Protein AF-A0A2C5YLY3-F1 (afdb_monomer)

Mean predicted aligned error: 18.33 Å

Sequence (174 aa):
MKIPYNRVHATGDVLFAARGGKLHSFSLLDGSHISTWQHPDVAAAPDVAARQAEADEPPAKR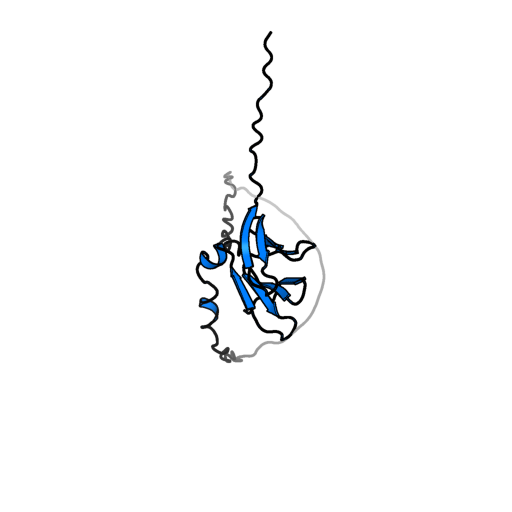QRLLETGRDDAGDDAGAAEAGGDDAPDDAGARAEDEKQRQQQDETPQLARAPDRPVITQVTSSADGHHVLAVSGHDKTIWVFEHDGHGGLAKISQRYETATATGTERAVRSC

Solvent-accessible surface area (backbone atoms only — not comparable to full-atom values): 11769 Å² total; per-residue (Å²): 130,86,81,64,73,79,40,72,39,73,54,92,57,24,36,38,36,22,40,49,31,29,42,34,21,25,35,65,87,80,65,44,81,65,39,72,50,68,42,71,63,59,75,69,49,81,70,70,69,70,70,63,75,80,70,87,71,80,87,79,87,82,81,87,80,81,88,80,80,89,86,89,82,87,80,88,84,82,86,84,85,85,83,88,81,86,88,84,88,78,88,83,80,89,80,90,78,92,75,79,85,78,82,74,80,74,68,75,76,69,76,75,70,77,80,65,47,28,44,74,46,64,50,61,47,96,85,48,46,31,38,38,37,29,33,62,70,81,55,32,40,38,34,23,43,33,76,75,74,41,50,76,46,82,75,48,76,47,63,86,75,83,74,79,80,73,83,79,74,89,75,88,79,135

Nearest PDB structures (foldseek):
  7mob-assembly1_D  TM=6.175E-01  e=1.472E-02  Homo sapiens
  6igb-assembly2_B  TM=7.675E-01  e=1.198E-01  Pseudomonas aeruginosa PAO1
  3srg-assembly1_A  TM=2.792E-01  e=4.504E-01  synthetic construct
  4hho-assembly1_A  TM=2.648E-01  e=4.034E-01  synthetic construct
  4q1u-assembly1_A  TM=2.785E-01  e=5.315E-01  hybrid

Radius of gyration: 33.82 Å; Cα contacts (8 Å, |Δi|>4): 225; chains: 1; bounding box: 76×71×74 Å

Structure (mmCIF, N/CA/C/O backbone):
data_AF-A0A2C5YLY3-F1
#
_entry.id   AF-A0A2C5YLY3-F1
#
loop_
_atom_site.group_PDB
_atom_site.id
_atom_site.type_symbol
_atom_site.label_atom_id
_atom_site.label_alt_id
_atom_site.label_comp_id
_atom_site.label_asym_id
_atom_site.label_entity_id
_atom_site.label_seq_id
_atom_site.pdbx_PDB_ins_code
_atom_site.Cartn_x
_atom_site.Cartn_y
_atom_site.Cartn_z
_atom_site.occupancy
_atom_site.B_iso_or_equiv
_atom_site.auth_seq_id
_atom_site.auth_comp_id
_atom_site.auth_asym_id
_atom_site.auth_atom_id
_atom_site.pdbx_PDB_model_num
ATOM 1 N N . MET A 1 1 ? -6.631 -10.194 -20.576 1.00 61.75 1 MET A N 1
ATOM 2 C CA . MET A 1 1 ? -6.643 -11.109 -19.398 1.00 61.75 1 MET A CA 1
ATOM 3 C C . MET A 1 1 ? -6.845 -10.332 -18.092 1.00 61.75 1 MET A C 1
ATOM 5 O O . MET A 1 1 ? -6.295 -9.243 -17.966 1.00 61.75 1 MET A O 1
ATOM 9 N N . LYS A 1 2 ? -7.603 -10.863 -17.114 1.00 83.88 2 LYS A N 1
ATOM 10 C CA . LYS A 1 2 ? -7.797 -10.231 -15.789 1.00 83.88 2 LYS A CA 1
ATOM 11 C C . LYS A 1 2 ? -6.627 -10.588 -14.864 1.00 83.88 2 LYS A C 1
ATOM 13 O O . LYS A 1 2 ? -6.506 -11.734 -14.450 1.00 83.88 2 LYS A O 1
ATOM 18 N N . ILE A 1 3 ? -5.766 -9.615 -14.556 1.00 86.25 3 ILE A N 1
ATOM 19 C CA . ILE A 1 3 ? -4.642 -9.805 -13.621 1.00 86.25 3 ILE A CA 1
ATOM 20 C C . ILE A 1 3 ? -5.216 -10.023 -12.205 1.00 86.25 3 ILE A C 1
ATOM 22 O O . ILE A 1 3 ? -6.036 -9.202 -11.776 1.00 86.25 3 ILE A O 1
ATOM 26 N N . PRO A 1 4 ? -4.844 -11.099 -11.487 1.00 94.94 4 PRO A N 1
ATOM 27 C CA . PRO A 1 4 ? -5.293 -11.336 -10.116 1.00 94.94 4 PRO A CA 1
ATOM 28 C C . PRO A 1 4 ? -4.611 -10.386 -9.122 1.00 94.94 4 PRO A C 1
ATOM 30 O O . PRO A 1 4 ? -3.612 -9.740 -9.440 1.00 94.94 4 PRO A O 1
ATOM 33 N N . TYR A 1 5 ? -5.134 -10.318 -7.898 1.00 97.06 5 TYR A N 1
ATOM 34 C CA . TYR A 1 5 ? -4.427 -9.663 -6.800 1.00 97.06 5 TYR A CA 1
ATOM 35 C C . TYR A 1 5 ? -3.212 -10.498 -6.400 1.00 97.06 5 TYR A C 1
ATOM 37 O O . TYR A 1 5 ? -3.331 -11.701 -6.176 1.00 97.06 5 TYR A O 1
ATOM 45 N N . ASN A 1 6 ? -2.043 -9.868 -6.329 1.00 95.94 6 ASN A N 1
ATOM 46 C CA . ASN A 1 6 ? -0.780 -10.552 -6.058 1.00 95.94 6 ASN A CA 1
ATOM 47 C C . ASN A 1 6 ? -0.295 -10.362 -4.611 1.00 95.94 6 ASN A C 1
ATOM 49 O O . ASN A 1 6 ? 0.528 -11.144 -4.135 1.00 95.94 6 ASN A O 1
ATOM 53 N N . ARG A 1 7 ? -0.812 -9.351 -3.900 1.00 97.62 7 ARG A N 1
ATOM 54 C CA . ARG A 1 7 ? -0.616 -9.153 -2.457 1.00 97.62 7 ARG A CA 1
ATOM 55 C C . ARG A 1 7 ? -1.887 -8.632 -1.811 1.00 97.62 7 ARG A C 1
ATOM 57 O O . ARG A 1 7 ? -2.622 -7.868 -2.430 1.00 97.62 7 ARG A O 1
ATOM 64 N N . VAL A 1 8 ? -2.093 -9.021 -0.560 1.00 98.06 8 VAL A N 1
ATOM 65 C CA . VAL A 1 8 ? -3.136 -8.490 0.314 1.00 98.06 8 VAL A CA 1
ATOM 66 C C . VAL A 1 8 ? -2.535 -8.183 1.682 1.00 98.06 8 VAL A C 1
ATOM 68 O O . VAL A 1 8 ? -1.635 -8.895 2.124 1.00 98.06 8 VAL A O 1
ATOM 71 N N . HIS A 1 9 ? -3.011 -7.124 2.325 1.00 98.50 9 HIS A N 1
ATOM 72 C CA . HIS A 1 9 ? -2.622 -6.709 3.671 1.00 98.50 9 HIS A CA 1
ATOM 73 C C . HIS A 1 9 ? -3.838 -6.104 4.368 1.00 98.50 9 HIS A C 1
ATOM 75 O O . HIS A 1 9 ? -4.481 -5.226 3.800 1.00 98.50 9 HIS A O 1
ATOM 81 N N . ALA A 1 10 ? -4.167 -6.568 5.568 1.00 98.19 10 ALA A N 1
ATOM 82 C CA . ALA A 1 10 ? -5.296 -6.057 6.341 1.00 98.19 10 ALA A CA 1
ATOM 83 C C . ALA A 1 10 ? -4.789 -5.270 7.553 1.00 98.19 10 ALA A C 1
ATOM 85 O O . ALA A 1 10 ? -3.835 -5.690 8.210 1.00 98.19 10 ALA A O 1
ATOM 86 N N . THR A 1 11 ? -5.428 -4.141 7.849 1.00 97.44 11 THR A N 1
ATOM 87 C CA . THR A 1 11 ? -5.176 -3.359 9.065 1.00 97.44 11 THR A CA 1
ATOM 88 C C . THR A 1 11 ? -6.450 -2.627 9.481 1.00 97.44 11 THR A C 1
ATOM 90 O O . THR A 1 11 ? -7.102 -1.984 8.656 1.00 97.44 11 THR A O 1
ATOM 93 N N . GLY A 1 12 ? -6.840 -2.780 10.749 1.00 96.38 12 GLY A N 1
ATOM 94 C CA . GLY A 1 12 ? -8.164 -2.372 11.224 1.00 96.38 12 GLY A CA 1
ATOM 95 C C . GLY A 1 12 ? -9.283 -3.007 10.391 1.00 96.38 12 GLY A C 1
ATOM 96 O O . GLY A 1 12 ? -9.244 -4.203 10.102 1.00 96.38 12 GLY A O 1
ATOM 97 N N . ASP A 1 13 ? -10.231 -2.177 9.958 1.00 97.69 13 ASP A N 1
ATOM 98 C CA . ASP A 1 13 ? -11.382 -2.575 9.138 1.00 97.69 13 ASP A CA 1
ATOM 99 C C . ASP A 1 13 ? -11.139 -2.406 7.627 1.00 97.69 13 ASP A C 1
ATOM 101 O O . ASP A 1 13 ? -12.083 -2.375 6.835 1.00 97.69 13 ASP A O 1
ATOM 105 N N . VAL A 1 14 ? -9.878 -2.288 7.200 1.00 98.44 14 VAL A N 1
ATOM 106 C CA . VAL A 1 14 ? -9.512 -2.042 5.800 1.00 98.44 14 VAL A CA 1
ATOM 107 C C . VAL A 1 14 ? -8.613 -3.154 5.261 1.00 98.44 14 VAL A C 1
ATOM 109 O O . VAL A 1 14 ? -7.615 -3.544 5.871 1.00 98.44 14 VAL A O 1
ATOM 112 N N . LEU A 1 15 ? -8.941 -3.634 4.060 1.00 98.62 15 LEU A N 1
ATOM 113 C CA . LEU A 1 15 ? -8.126 -4.546 3.264 1.00 98.62 15 LEU A CA 1
ATOM 114 C C . LEU A 1 15 ? -7.460 -3.795 2.112 1.00 98.62 15 LEU A C 1
ATOM 116 O O . LEU A 1 15 ? -8.131 -3.266 1.228 1.00 98.62 15 LEU A O 1
ATOM 120 N N . PHE A 1 16 ? -6.136 -3.834 2.061 1.00 98.62 16 PHE A N 1
ATOM 121 C CA . PHE A 1 16 ? -5.346 -3.371 0.929 1.00 98.62 16 PHE A CA 1
ATOM 122 C C . PHE A 1 16 ? -5.003 -4.543 0.013 1.00 98.62 16 PHE A C 1
ATOM 124 O O . PHE A 1 16 ? -4.466 -5.551 0.467 1.00 98.62 16 PHE A O 1
ATOM 131 N N . ALA A 1 17 ? -5.274 -4.416 -1.284 1.00 98.44 17 ALA A N 1
ATOM 132 C CA . ALA A 1 17 ? -4.999 -5.446 -2.277 1.00 98.44 17 ALA A CA 1
ATOM 133 C C . ALA A 1 17 ? -4.239 -4.870 -3.479 1.00 98.44 17 ALA A C 1
ATOM 135 O O . ALA A 1 17 ? -4.719 -3.985 -4.193 1.00 98.44 17 ALA A O 1
ATOM 136 N N . ALA A 1 18 ? -3.043 -5.398 -3.724 1.00 98.12 18 ALA A N 1
ATOM 137 C CA . ALA A 1 18 ? -2.203 -5.008 -4.844 1.00 98.12 18 ALA A CA 1
ATOM 138 C C . ALA A 1 18 ? -2.530 -5.823 -6.097 1.00 98.12 18 ALA A C 1
ATOM 140 O O . ALA A 1 18 ? -2.692 -7.046 -6.033 1.00 98.12 18 ALA A O 1
ATOM 141 N N . ARG A 1 19 ? -2.590 -5.143 -7.243 1.00 95.75 19 ARG A N 1
ATOM 142 C CA . ARG A 1 19 ? -2.773 -5.746 -8.567 1.00 95.75 19 ARG A CA 1
ATOM 143 C C . ARG A 1 19 ? -1.953 -4.975 -9.596 1.00 95.75 19 ARG A C 1
ATOM 145 O O . ARG A 1 19 ? -2.338 -3.878 -10.008 1.00 95.75 19 ARG A O 1
ATOM 152 N N . GLY A 1 20 ? -0.836 -5.555 -10.033 1.00 94.00 20 GLY A N 1
ATOM 153 C CA . GLY A 1 20 ? 0.132 -4.835 -10.867 1.00 94.00 20 GLY A CA 1
ATOM 154 C C . GLY A 1 20 ? 0.644 -3.597 -10.126 1.00 94.00 20 GLY A C 1
ATOM 155 O O . GLY A 1 20 ? 0.958 -3.683 -8.942 1.00 94.00 20 GLY A O 1
ATOM 156 N N . GLY A 1 21 ? 0.682 -2.443 -10.788 1.00 95.50 21 GLY A N 1
ATOM 157 C CA . GLY A 1 21 ? 1.087 -1.169 -10.187 1.00 95.50 21 GLY A CA 1
ATOM 158 C C . GLY A 1 21 ? -0.052 -0.420 -9.491 1.00 95.50 21 GLY A C 1
ATOM 159 O O . GLY A 1 21 ? 0.037 0.792 -9.327 1.00 95.50 21 GLY A O 1
ATOM 160 N N . LYS A 1 22 ? -1.159 -1.090 -9.155 1.00 97.19 22 LYS A N 1
ATOM 161 C CA . LYS A 1 22 ? -2.305 -0.490 -8.457 1.00 97.19 22 LYS A CA 1
ATOM 162 C C . LYS A 1 22 ? -2.438 -1.070 -7.055 1.00 97.19 22 LYS A C 1
ATOM 164 O O . LYS A 1 22 ? -2.276 -2.278 -6.872 1.00 97.19 22 LYS A O 1
ATOM 169 N N . LEU A 1 23 ? -2.793 -0.219 -6.100 1.00 98.12 23 LEU A N 1
ATOM 170 C CA . LEU A 1 23 ? -3.134 -0.592 -4.733 1.00 98.12 23 LEU A CA 1
ATOM 17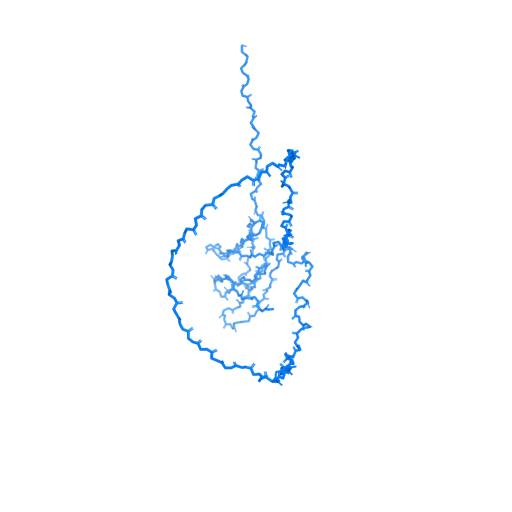1 C C . LEU A 1 23 ? -4.586 -0.196 -4.478 1.00 98.12 23 LEU A C 1
ATOM 173 O O . LEU A 1 23 ? -4.928 0.982 -4.511 1.00 98.12 23 LEU A O 1
ATOM 177 N N . HIS A 1 24 ? -5.440 -1.189 -4.278 1.00 98.50 24 HIS A N 1
ATOM 178 C CA . HIS A 1 24 ? -6.855 -1.000 -3.988 1.00 98.50 24 HIS A CA 1
ATOM 179 C C . HIS A 1 24 ? -7.086 -1.103 -2.480 1.00 98.50 24 HIS A C 1
ATOM 181 O O . HIS A 1 24 ? -6.454 -1.941 -1.840 1.00 98.50 24 HIS A O 1
ATOM 187 N N . SER A 1 25 ? -8.003 -0.314 -1.931 1.00 98.50 25 SER A N 1
ATOM 188 C CA . SER A 1 25 ? -8.506 -0.480 -0.568 1.00 98.50 25 SER A CA 1
ATOM 189 C C . SER A 1 25 ? -9.979 -0.881 -0.576 1.00 98.50 25 SER A C 1
ATOM 191 O O . SER A 1 25 ? -10.754 -0.452 -1.437 1.00 98.50 25 SER A O 1
ATOM 193 N N . PHE A 1 26 ? -10.350 -1.732 0.373 1.00 98.69 26 PHE A N 1
ATOM 194 C CA . PHE A 1 26 ? -11.702 -2.240 0.563 1.00 98.69 26 PHE A CA 1
ATOM 195 C C . PHE A 1 26 ? -12.073 -2.197 2.038 1.00 98.69 26 PHE A C 1
ATOM 197 O O . PHE A 1 26 ? -11.222 -2.430 2.895 1.00 98.69 26 PHE A O 1
ATOM 204 N N . SER A 1 27 ? -13.342 -1.940 2.323 1.00 98.19 27 SER A N 1
ATOM 205 C CA . SER A 1 27 ? -13.894 -2.060 3.668 1.00 98.19 27 SER A CA 1
ATOM 206 C C . SER A 1 27 ? -14.103 -3.539 3.979 1.00 98.19 27 SER A C 1
ATOM 208 O O . SER A 1 27 ? -14.693 -4.273 3.188 1.00 98.19 27 SER A O 1
ATOM 210 N N . LEU A 1 28 ? -13.613 -3.997 5.128 1.00 98.19 28 LEU A N 1
ATOM 211 C CA . LEU A 1 28 ? -13.840 -5.359 5.616 1.00 98.19 28 LEU A CA 1
ATOM 212 C C . LEU A 1 28 ? -15.223 -5.530 6.252 1.00 98.19 28 LEU A C 1
ATOM 214 O O . LEU A 1 28 ? -15.666 -6.663 6.424 1.00 98.19 28 LEU A O 1
ATOM 218 N N . LEU A 1 29 ? -15.909 -4.431 6.576 1.00 97.56 29 LEU A N 1
ATOM 219 C CA . LEU A 1 29 ? -17.234 -4.467 7.196 1.00 97.56 29 LEU A CA 1
ATOM 220 C C . LEU A 1 29 ? -18.315 -4.895 6.198 1.00 97.56 29 LEU A C 1
ATOM 222 O O . LEU A 1 29 ? -19.193 -5.685 6.533 1.00 97.56 29 LEU A O 1
ATOM 226 N N . ASP A 1 30 ? -18.243 -4.378 4.972 1.00 97.44 30 ASP A N 1
ATOM 227 C CA . ASP A 1 30 ? -19.251 -4.583 3.924 1.00 97.44 30 ASP A CA 1
ATOM 228 C C . ASP A 1 30 ? -18.669 -5.091 2.592 1.00 97.44 30 ASP A C 1
ATOM 230 O O . ASP A 1 30 ? -19.419 -5.416 1.672 1.00 97.44 30 ASP A O 1
ATOM 234 N N . GLY A 1 31 ? -17.341 -5.189 2.473 1.00 97.69 31 GLY A N 1
ATOM 235 C CA . GLY A 1 31 ? -16.656 -5.611 1.251 1.00 97.69 31 GLY A CA 1
ATOM 236 C C . GLY A 1 31 ? -16.593 -4.537 0.161 1.00 97.69 31 GLY A C 1
ATOM 237 O O . GLY A 1 31 ? -16.178 -4.839 -0.962 1.00 97.69 31 GLY A O 1
ATOM 238 N N . SER A 1 32 ? -17.017 -3.302 0.446 1.00 98.25 32 SER A N 1
ATOM 239 C CA . SER A 1 32 ? -17.069 -2.233 -0.552 1.00 98.25 32 SER A CA 1
ATOM 240 C C . SER A 1 32 ? -15.673 -1.767 -0.972 1.00 98.25 32 SER A C 1
ATOM 242 O O . SER A 1 32 ? -14.716 -1.795 -0.199 1.00 98.25 32 SER A O 1
ATOM 244 N N . HIS A 1 33 ? -15.540 -1.348 -2.233 1.00 98.38 33 HIS A N 1
ATOM 245 C CA . HIS A 1 33 ? -14.322 -0.708 -2.732 1.00 98.38 33 HIS A CA 1
ATOM 246 C C . HIS A 1 33 ? -14.275 0.749 -2.261 1.00 98.38 33 HIS A C 1
ATOM 248 O O . HIS A 1 33 ? -15.254 1.472 -2.421 1.00 98.38 33 HIS A O 1
ATOM 254 N N . ILE A 1 34 ? -13.139 1.169 -1.701 1.00 98.19 34 ILE A N 1
ATOM 255 C CA . ILE A 1 34 ? -12.959 2.503 -1.114 1.00 98.19 34 ILE A CA 1
ATOM 256 C C . ILE A 1 34 ? -12.149 3.388 -2.062 1.00 98.19 34 ILE A C 1
ATOM 258 O O . ILE A 1 34 ? -12.648 4.381 -2.586 1.00 98.19 34 ILE A O 1
ATOM 262 N N . SER A 1 35 ? -10.876 3.052 -2.288 1.00 97.88 35 SER A N 1
ATOM 263 C CA . SER A 1 35 ? -9.976 3.877 -3.093 1.00 97.88 35 SER A CA 1
ATOM 264 C C . SER A 1 35 ? -8.999 3.038 -3.913 1.00 97.88 35 SER A C 1
ATOM 266 O O . SER A 1 35 ? -8.857 1.822 -3.746 1.00 97.88 35 SER A O 1
ATOM 268 N N . THR A 1 36 ? -8.375 3.669 -4.905 1.00 97.88 36 THR A N 1
ATOM 269 C CA . THR A 1 36 ? -7.299 3.056 -5.687 1.00 97.88 36 THR A CA 1
ATOM 270 C C . THR A 1 36 ? -6.169 4.055 -5.829 1.00 97.88 36 THR A C 1
ATOM 272 O O . THR A 1 36 ? -6.354 5.114 -6.423 1.00 97.88 36 THR A O 1
ATOM 275 N N . TRP A 1 37 ? -4.986 3.685 -5.355 1.00 97.62 37 TRP A N 1
ATOM 276 C CA . TRP A 1 37 ? -3.751 4.344 -5.744 1.00 97.62 37 TRP A CA 1
ATOM 277 C C . TRP A 1 37 ? -3.151 3.656 -6.974 1.00 97.62 37 TRP A C 1
ATOM 279 O O . TRP A 1 37 ? -3.230 2.432 -7.129 1.00 97.62 37 TRP A O 1
ATOM 289 N N . GLN A 1 38 ? -2.540 4.441 -7.859 1.00 96.81 38 GLN A N 1
ATOM 290 C CA . GLN A 1 38 ? -1.917 3.961 -9.086 1.00 96.81 38 GLN A CA 1
ATOM 291 C C . GLN A 1 38 ? -0.487 4.485 -9.190 1.00 96.81 38 GLN A C 1
ATOM 293 O O . GLN A 1 38 ? -0.243 5.688 -9.098 1.00 96.81 38 GLN A O 1
ATOM 298 N N . HIS A 1 39 ? 0.447 3.567 -9.420 1.00 95.88 39 HIS A N 1
ATOM 299 C CA . HIS A 1 39 ? 1.840 3.886 -9.676 1.00 95.88 39 HIS A CA 1
ATOM 300 C C . HIS A 1 39 ? 1.957 4.768 -10.936 1.00 95.88 39 HIS A C 1
ATOM 302 O O . HIS A 1 39 ? 1.319 4.438 -11.945 1.00 95.88 39 HIS A O 1
ATOM 308 N N . PRO A 1 40 ? 2.771 5.845 -10.921 1.00 94.31 40 PRO A N 1
ATOM 309 C CA . PRO A 1 40 ? 2.898 6.780 -12.046 1.00 94.31 40 PRO A CA 1
ATOM 310 C C . PRO A 1 40 ? 3.179 6.093 -13.391 1.00 94.31 40 PRO A C 1
ATOM 312 O O . PRO A 1 40 ? 2.521 6.377 -14.390 1.00 94.31 40 PRO A O 1
ATOM 315 N N . ASP A 1 41 ? 4.062 5.095 -13.393 1.00 90.75 41 ASP A N 1
ATOM 316 C CA . ASP A 1 41 ? 4.431 4.361 -14.613 1.00 90.75 41 ASP A CA 1
ATOM 317 C C . ASP A 1 41 ? 3.312 3.484 -15.195 1.00 90.75 41 ASP A C 1
ATOM 319 O O . ASP A 1 41 ? 3.383 3.089 -16.356 1.00 90.75 41 ASP A O 1
ATOM 323 N N . VAL A 1 42 ? 2.242 3.192 -14.440 1.00 86.06 42 VAL A N 1
ATOM 324 C CA . VAL A 1 42 ? 1.077 2.488 -15.010 1.00 86.06 42 VAL A CA 1
ATOM 325 C C . VAL A 1 42 ? 0.361 3.399 -16.004 1.00 86.06 42 VAL A C 1
ATOM 327 O O . VAL A 1 42 ? -0.196 2.906 -16.976 1.00 86.06 42 VAL A O 1
ATOM 330 N N . ALA A 1 43 ? 0.344 4.711 -15.751 1.00 77.44 43 ALA A N 1
ATOM 331 C CA . ALA A 1 43 ? -0.270 5.687 -16.646 1.00 77.44 43 ALA A CA 1
ATOM 332 C C . ALA A 1 43 ? 0.639 6.040 -17.836 1.00 77.44 43 ALA A C 1
ATOM 334 O O . ALA A 1 43 ? 0.140 6.414 -18.892 1.00 77.44 43 ALA A O 1
ATOM 335 N N . ALA A 1 44 ? 1.960 5.909 -17.672 1.00 73.44 44 ALA A N 1
ATOM 336 C CA . ALA A 1 44 ? 2.941 6.221 -18.711 1.00 73.44 44 ALA A CA 1
ATOM 337 C C . ALA A 1 44 ? 3.131 5.098 -19.748 1.00 73.44 44 ALA A C 1
ATOM 339 O O . ALA A 1 44 ? 3.629 5.351 -20.844 1.00 73.44 44 ALA A O 1
ATOM 340 N N . ALA A 1 45 ? 2.752 3.857 -19.429 1.00 61.69 45 ALA A N 1
ATOM 341 C CA . ALA A 1 45 ? 2.845 2.752 -20.375 1.00 61.69 45 ALA A CA 1
ATOM 342 C C . ALA A 1 45 ? 1.742 2.861 -21.452 1.00 61.69 45 ALA A C 1
ATOM 344 O O . ALA A 1 45 ? 0.563 2.924 -21.096 1.00 61.69 45 ALA A O 1
ATOM 345 N N . PRO A 1 46 ? 2.075 2.839 -22.762 1.00 53.09 46 PRO A N 1
ATOM 346 C CA . PRO A 1 46 ? 1.065 2.803 -23.811 1.00 53.09 46 PRO A CA 1
ATOM 347 C C . PRO A 1 46 ? 0.213 1.543 -23.654 1.00 53.09 46 PRO A C 1
ATOM 349 O O . PRO A 1 46 ? 0.721 0.430 -23.492 1.00 53.09 46 PRO A O 1
ATOM 352 N N . ASP A 1 47 ? -1.099 1.748 -23.666 1.00 49.28 47 ASP A N 1
ATOM 353 C CA . ASP A 1 47 ? -2.105 0.774 -23.276 1.00 49.28 47 ASP A CA 1
ATOM 354 C C . ASP A 1 47 ? -2.177 -0.415 -24.255 1.00 49.28 47 ASP A C 1
ATOM 356 O O . ASP A 1 47 ? -2.967 -0.464 -25.194 1.00 49.28 47 ASP A O 1
ATOM 360 N N . VAL A 1 48 ? -1.330 -1.421 -24.040 1.00 50.56 48 VAL A N 1
ATOM 361 C CA . VAL A 1 48 ? -1.468 -2.745 -24.669 1.00 50.56 48 VAL A CA 1
ATOM 362 C C . VAL A 1 48 ? -2.609 -3.562 -24.047 1.00 50.56 48 VAL A C 1
ATOM 364 O O . VAL A 1 48 ? -2.919 -4.636 -24.560 1.00 50.56 48 VAL A O 1
ATOM 367 N N . ALA A 1 49 ? -3.258 -3.091 -22.971 1.00 51.44 49 ALA A N 1
ATOM 368 C CA . ALA A 1 49 ? -4.437 -3.754 -22.412 1.00 51.44 49 ALA A CA 1
ATOM 369 C C . ALA A 1 49 ? -5.721 -3.390 -23.181 1.00 51.44 49 ALA A C 1
ATOM 371 O O . ALA A 1 49 ? -6.585 -4.254 -23.328 1.00 51.44 49 ALA A O 1
ATOM 372 N N . ALA A 1 50 ? -5.803 -2.193 -23.773 1.00 45.16 50 ALA A N 1
ATOM 373 C CA . ALA A 1 50 ? -6.895 -1.805 -24.675 1.00 45.16 50 ALA A CA 1
ATOM 374 C C . ALA A 1 50 ? -6.959 -2.649 -25.968 1.00 45.16 50 ALA A C 1
ATOM 376 O O . ALA A 1 50 ? -8.032 -2.838 -26.529 1.00 45.16 50 ALA A O 1
ATOM 377 N N . ARG A 1 51 ? -5.840 -3.240 -26.417 1.00 42.44 51 ARG A N 1
ATOM 378 C CA . ARG A 1 51 ? -5.797 -4.106 -27.617 1.00 42.44 51 ARG A CA 1
ATOM 379 C C . ARG A 1 51 ? -6.285 -5.545 -27.401 1.00 42.44 51 ARG A C 1
ATOM 381 O O . ARG A 1 51 ? -6.330 -6.306 -28.357 1.00 42.44 51 ARG A O 1
ATOM 388 N N . GLN A 1 52 ? -6.625 -5.945 -26.174 1.00 46.94 52 GLN A N 1
ATOM 389 C CA . GLN A 1 52 ? -7.140 -7.295 -25.885 1.00 46.94 52 GLN A CA 1
ATOM 390 C C . GLN A 1 52 ? -8.659 -7.346 -25.664 1.00 46.94 52 GLN A C 1
ATOM 392 O O . GLN A 1 52 ? -9.183 -8.426 -25.410 1.00 46.94 52 GLN A O 1
ATOM 397 N N . ALA A 1 53 ? -9.360 -6.211 -25.736 1.00 44.62 53 ALA A N 1
ATOM 398 C CA . ALA A 1 53 ? -10.817 -6.149 -25.586 1.00 44.62 53 ALA A CA 1
ATOM 399 C C . ALA A 1 53 ? -11.584 -6.254 -26.925 1.00 44.62 53 ALA A C 1
ATOM 401 O O . ALA A 1 53 ? -12.800 -6.382 -26.909 1.00 44.62 53 ALA A O 1
ATOM 402 N N . GLU A 1 54 ? -10.879 -6.250 -28.061 1.00 43.22 54 GLU A N 1
ATOM 403 C CA . GLU A 1 54 ? -11.424 -6.325 -29.434 1.00 43.22 54 GLU A CA 1
ATOM 404 C C . GLU A 1 54 ? -10.933 -7.594 -30.165 1.00 43.22 54 GLU A C 1
ATOM 406 O O . GLU A 1 54 ? -10.578 -7.578 -31.338 1.00 43.22 54 GLU A O 1
ATOM 411 N N . ALA A 1 55 ? -10.838 -8.715 -29.450 1.00 42.78 55 ALA A N 1
ATOM 412 C CA . ALA A 1 55 ? -10.567 -10.027 -30.043 1.00 42.78 55 ALA A CA 1
ATOM 413 C C . ALA A 1 55 ? -11.428 -11.089 -29.352 1.00 42.78 55 ALA A C 1
ATOM 415 O O . ALA A 1 55 ? -10.929 -12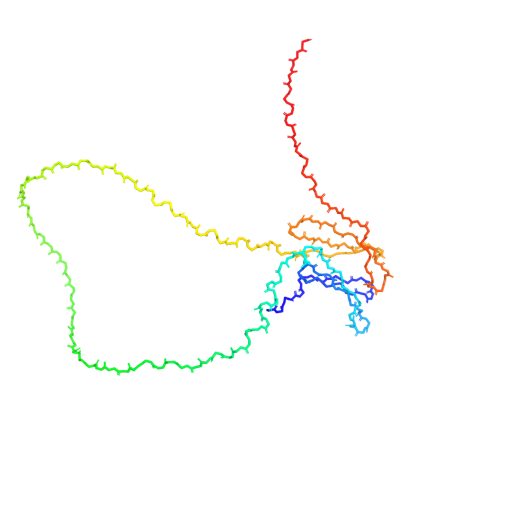.098 -28.861 1.00 42.78 55 ALA A O 1
ATOM 416 N N . ASP A 1 56 ? -12.727 -10.809 -29.260 1.00 46.38 56 ASP A N 1
ATOM 417 C CA . ASP A 1 56 ? -13.751 -11.779 -28.870 1.00 46.38 56 ASP A CA 1
ATOM 418 C C . ASP A 1 56 ? -14.555 -12.168 -30.119 1.00 46.38 56 ASP A C 1
ATOM 420 O O . ASP A 1 56 ? -15.763 -11.961 -30.219 1.00 46.38 56 ASP A O 1
ATOM 424 N N . GLU A 1 57 ? -13.839 -12.671 -31.129 1.00 40.38 57 GLU A N 1
ATOM 425 C CA . GLU A 1 57 ? -14.449 -13.347 -32.269 1.00 40.38 57 GLU A CA 1
ATOM 426 C C . GLU A 1 57 ? -14.170 -14.855 -32.132 1.00 40.38 57 GLU A C 1
ATOM 428 O O . GLU A 1 57 ? -13.011 -15.267 -31.996 1.00 40.38 57 GLU A O 1
ATOM 433 N N . PRO A 1 58 ? -15.213 -15.703 -32.083 1.00 46.09 58 PRO A N 1
ATOM 434 C CA . PRO A 1 58 ? -15.063 -17.117 -31.771 1.00 46.09 58 PRO A CA 1
ATOM 435 C C . PRO A 1 58 ? -14.326 -17.848 -32.904 1.00 46.09 58 PRO A C 1
ATOM 437 O O . PRO A 1 58 ? -14.562 -17.555 -34.078 1.00 46.09 58 PRO A O 1
ATOM 440 N N . PRO A 1 59 ? -13.470 -18.845 -32.599 1.00 48.16 59 PRO A N 1
ATOM 441 C CA . PRO A 1 59 ? -12.685 -19.528 -33.615 1.00 48.16 59 PRO A CA 1
ATOM 442 C C . PRO A 1 59 ? -13.614 -20.277 -34.574 1.00 48.16 59 PRO A C 1
ATOM 444 O O . PRO A 1 59 ? -14.239 -21.286 -34.225 1.00 48.16 59 PRO A O 1
ATOM 447 N N . ALA A 1 60 ? -13.703 -19.775 -35.804 1.00 46.16 60 ALA A N 1
ATOM 448 C CA . ALA A 1 60 ? -14.421 -20.422 -36.883 1.00 46.16 60 ALA A CA 1
ATOM 449 C C . ALA A 1 60 ? -13.793 -21.795 -37.170 1.00 46.16 60 ALA A C 1
ATOM 451 O O . ALA A 1 60 ? -12.689 -21.925 -37.697 1.00 46.16 60 ALA A O 1
ATOM 452 N N . LYS A 1 61 ? -14.538 -22.852 -36.837 1.00 49.41 61 LYS A N 1
ATOM 453 C CA . LYS A 1 61 ? -14.344 -24.193 -37.393 1.00 49.41 61 LYS A CA 1
ATOM 454 C C . LYS A 1 61 ? -14.405 -24.112 -38.920 1.00 49.41 61 LYS A C 1
ATOM 456 O O . LYS A 1 61 ? -15.444 -23.707 -39.437 1.00 49.41 61 LYS A O 1
ATOM 461 N N . ARG A 1 62 ? -13.383 -24.638 -39.607 1.00 51.62 62 ARG A N 1
ATOM 462 C CA . ARG A 1 62 ? -13.463 -25.644 -40.698 1.00 51.62 62 ARG A CA 1
ATOM 463 C C . ARG A 1 62 ? -12.231 -25.557 -41.604 1.00 51.62 62 ARG A C 1
ATOM 465 O O . ARG A 1 62 ? -12.155 -24.672 -42.442 1.00 51.62 62 ARG A O 1
ATOM 472 N N . GLN A 1 63 ? -11.398 -26.594 -41.582 1.00 39.91 63 GLN A N 1
ATOM 473 C CA . GLN A 1 63 ? -11.001 -27.219 -42.843 1.00 39.91 63 GLN A CA 1
ATOM 474 C C . GLN A 1 63 ? -10.710 -28.708 -42.632 1.00 39.91 63 GLN A C 1
ATOM 476 O O . GLN A 1 63 ? -9.729 -29.099 -42.009 1.00 39.91 63 GLN A O 1
ATOM 481 N N . ARG A 1 64 ? -11.637 -29.534 -43.134 1.00 44.81 64 ARG A N 1
ATOM 482 C CA . ARG A 1 64 ? -11.373 -30.910 -43.565 1.00 44.81 64 ARG A CA 1
ATOM 483 C C . ARG A 1 64 ? -10.497 -30.800 -44.812 1.00 44.81 64 ARG A C 1
ATOM 485 O O . ARG A 1 64 ? -10.938 -30.164 -45.769 1.00 44.81 64 ARG A O 1
ATOM 492 N N . LEU A 1 65 ? -9.321 -31.419 -44.812 1.00 42.59 65 LEU A N 1
ATOM 493 C CA . LEU A 1 65 ? -8.602 -31.723 -46.046 1.00 42.59 65 LEU A CA 1
ATOM 494 C C . LEU A 1 65 ? -8.930 -33.166 -46.450 1.00 42.59 65 LEU A C 1
ATOM 496 O O . LEU A 1 65 ? -8.986 -34.053 -45.601 1.00 42.59 65 LEU A O 1
ATOM 500 N N . LEU A 1 66 ? -9.255 -33.317 -47.731 1.00 41.19 66 LEU A N 1
ATOM 501 C CA . LEU A 1 66 ? -9.795 -34.499 -48.392 1.00 41.19 66 LEU A CA 1
ATOM 502 C C . LEU A 1 66 ? -8.842 -35.705 -48.415 1.00 41.19 66 LEU A C 1
ATOM 504 O O . LEU A 1 66 ? -7.629 -35.553 -48.534 1.00 41.19 66 LEU A O 1
ATOM 508 N N . GLU A 1 67 ? -9.453 -36.892 -48.414 1.00 42.62 67 GLU A N 1
ATOM 509 C CA . GLU A 1 67 ? -8.909 -38.145 -48.948 1.00 42.62 67 GLU A CA 1
ATOM 510 C C . GLU A 1 67 ? -8.706 -38.064 -50.472 1.00 42.62 67 GLU A C 1
ATOM 512 O O . GLU A 1 67 ? -9.604 -37.599 -51.175 1.00 42.62 67 GLU A O 1
ATOM 517 N N . THR A 1 68 ? -7.601 -38.629 -50.982 1.00 35.38 68 THR A N 1
ATOM 518 C CA . THR A 1 68 ? -7.554 -39.273 -52.314 1.00 35.38 68 THR A CA 1
ATOM 519 C C . THR A 1 68 ? -6.364 -40.244 -52.444 1.00 35.38 68 THR A C 1
ATOM 521 O O . THR A 1 68 ? -5.230 -39.798 -52.329 1.00 35.38 68 THR A O 1
ATOM 524 N N . GLY A 1 69 ? -6.664 -41.525 -52.746 1.00 34.56 69 GLY A N 1
ATOM 525 C CA . GLY A 1 69 ? -5.814 -42.561 -53.400 1.00 34.56 69 GLY A CA 1
ATOM 526 C C . GLY A 1 69 ? -4.765 -43.262 -52.514 1.00 34.56 69 GLY A C 1
ATOM 527 O O . GLY A 1 69 ? -3.930 -42.566 -51.960 1.00 34.56 69 GLY A O 1
ATOM 528 N N . ARG A 1 70 ? -4.768 -44.586 -52.224 1.00 37.31 70 ARG A N 1
ATOM 529 C CA . ARG A 1 70 ? -4.584 -45.785 -53.107 1.00 37.31 70 ARG A CA 1
ATOM 530 C C . ARG A 1 70 ? -3.434 -45.578 -54.106 1.00 37.31 70 ARG A C 1
ATOM 532 O O . ARG A 1 70 ? -3.497 -44.599 -54.835 1.00 37.31 70 ARG A O 1
ATOM 539 N N . ASP A 1 71 ? -2.358 -46.362 -54.189 1.00 35.06 71 ASP A N 1
ATOM 540 C CA . ASP A 1 71 ? -2.002 -47.752 -53.826 1.00 35.06 71 ASP A CA 1
ATOM 541 C C . ASP A 1 71 ? -0.533 -47.746 -53.292 1.00 35.06 71 ASP A C 1
ATOM 543 O O . ASP A 1 71 ? 0.162 -46.750 -53.467 1.00 35.06 71 ASP A O 1
ATOM 547 N N . ASP A 1 72 ? 0.004 -48.697 -52.524 1.00 40.81 72 ASP A N 1
ATOM 548 C CA . ASP A 1 72 ? 0.514 -49.994 -52.994 1.00 40.81 72 ASP A CA 1
ATOM 549 C C . ASP A 1 72 ? 1.089 -50.787 -51.791 1.00 40.81 72 ASP A C 1
ATOM 551 O O . ASP A 1 72 ? 1.445 -50.214 -50.757 1.00 40.81 72 ASP A O 1
ATOM 555 N N . ALA A 1 73 ? 1.108 -52.112 -51.903 1.00 40.22 73 ALA A N 1
ATOM 556 C CA . ALA A 1 73 ? 1.252 -53.071 -50.813 1.00 40.22 73 ALA A CA 1
ATOM 557 C C . ALA A 1 73 ? 2.687 -53.578 -50.574 1.00 40.22 73 ALA A C 1
ATOM 559 O O . ALA A 1 73 ? 3.368 -53.931 -51.525 1.00 40.22 73 ALA A O 1
ATOM 560 N N . GLY A 1 74 ? 3.017 -53.783 -49.287 1.00 34.94 74 GLY A N 1
ATOM 561 C CA . GLY A 1 74 ? 3.906 -54.840 -48.760 1.00 34.94 74 GLY A CA 1
ATOM 562 C C . GLY A 1 74 ? 5.398 -54.737 -49.099 1.00 34.94 74 GLY A C 1
ATOM 563 O O . GLY A 1 74 ? 5.807 -54.016 -49.992 1.00 34.94 74 GLY A O 1
ATOM 564 N N . ASP A 1 75 ? 6.312 -55.436 -48.446 1.00 32.47 75 ASP A N 1
ATOM 565 C CA . ASP A 1 75 ? 6.349 -56.262 -47.239 1.00 32.47 75 ASP A CA 1
ATOM 566 C C . ASP A 1 75 ? 7.856 -56.476 -46.958 1.00 32.47 75 ASP A C 1
ATOM 568 O O . ASP A 1 75 ? 8.689 -56.293 -47.847 1.00 32.47 75 ASP A O 1
ATOM 572 N N . ASP A 1 76 ? 8.158 -56.949 -45.757 1.00 35.75 76 ASP A N 1
ATOM 573 C CA . ASP A 1 76 ? 9.326 -57.775 -45.438 1.00 35.75 76 ASP A CA 1
ATOM 574 C C . ASP A 1 76 ? 10.684 -57.145 -45.051 1.00 35.75 76 ASP A C 1
ATOM 576 O O . ASP A 1 76 ? 11.035 -55.993 -45.305 1.00 35.75 76 ASP A O 1
ATOM 580 N N . ALA A 1 77 ? 11.391 -57.967 -44.279 1.00 37.78 77 ALA A N 1
ATOM 581 C CA . ALA A 1 77 ? 12.359 -57.689 -43.239 1.00 37.78 77 ALA A CA 1
ATOM 582 C C . ALA A 1 77 ? 13.828 -57.956 -43.646 1.00 37.78 77 ALA A C 1
ATOM 584 O O . ALA A 1 77 ? 14.129 -58.389 -44.751 1.00 37.78 77 ALA A O 1
ATOM 585 N N . GLY A 1 78 ? 14.744 -57.778 -42.681 1.00 33.03 78 GLY A N 1
ATOM 586 C CA . GLY A 1 78 ? 16.135 -58.278 -42.705 1.00 33.03 78 GLY A CA 1
ATOM 587 C C . GLY A 1 78 ? 17.169 -57.146 -42.809 1.00 33.03 78 GLY A C 1
ATOM 588 O O . GLY A 1 78 ? 17.107 -56.351 -43.733 1.00 33.03 78 GLY A O 1
ATOM 589 N N . ALA A 1 79 ? 18.025 -56.848 -41.823 1.00 33.59 79 ALA A N 1
ATOM 590 C CA . ALA A 1 79 ? 19.075 -57.629 -41.146 1.00 33.59 79 ALA A CA 1
ATOM 591 C C . ALA A 1 79 ? 20.362 -57.854 -41.980 1.00 33.59 79 ALA A C 1
ATOM 593 O O . ALA A 1 79 ? 20.288 -58.334 -43.104 1.00 33.59 79 ALA A O 1
ATOM 594 N N . ALA A 1 80 ? 21.508 -57.614 -41.312 1.00 35.62 80 ALA A N 1
ATOM 595 C CA . ALA A 1 80 ? 22.916 -57.915 -41.654 1.00 35.62 80 ALA A CA 1
ATOM 596 C C . ALA A 1 80 ? 23.598 -56.970 -42.676 1.00 35.62 80 ALA A C 1
ATOM 598 O O . ALA A 1 80 ? 23.101 -56.772 -43.774 1.00 35.62 80 ALA A O 1
ATOM 599 N N . GLU A 1 81 ? 24.622 -56.186 -42.308 1.00 33.91 81 GLU A N 1
ATOM 600 C CA . GLU A 1 81 ? 26.015 -56.502 -41.892 1.00 33.91 81 GLU A CA 1
ATOM 601 C C . GLU A 1 81 ? 26.987 -56.769 -43.058 1.00 33.91 81 GLU A C 1
ATOM 603 O O . GLU A 1 81 ? 26.729 -57.587 -43.933 1.00 33.91 81 GLU A O 1
ATOM 608 N N . ALA A 1 82 ? 28.151 -56.118 -42.928 1.00 32.47 82 ALA A N 1
ATOM 609 C CA . ALA A 1 82 ? 29.475 -56.454 -43.454 1.00 32.47 82 ALA A CA 1
ATOM 610 C C . ALA A 1 82 ? 29.784 -56.373 -44.969 1.00 32.47 82 ALA A C 1
ATOM 612 O O . ALA A 1 82 ? 29.381 -57.214 -45.763 1.00 32.47 82 ALA A O 1
ATOM 613 N N . GLY A 1 83 ? 30.748 -55.496 -45.289 1.00 29.19 83 GLY A N 1
ATOM 614 C CA . GLY A 1 83 ? 32.060 -55.990 -45.735 1.00 29.19 83 GLY A CA 1
ATOM 615 C C . GLY A 1 83 ? 32.567 -55.567 -47.119 1.00 29.19 83 GLY A C 1
ATOM 616 O O . GLY A 1 83 ? 32.022 -56.001 -48.124 1.00 29.19 83 GLY A O 1
ATOM 617 N N . GLY A 1 84 ? 33.708 -54.857 -47.102 1.00 28.36 84 GLY A N 1
ATOM 618 C CA . GLY A 1 84 ? 34.794 -54.896 -48.104 1.00 28.36 84 GLY A CA 1
ATOM 619 C C . GLY A 1 84 ? 34.540 -54.189 -49.442 1.00 28.36 84 GLY A C 1
ATOM 620 O O . GLY A 1 84 ? 33.410 -54.063 -49.885 1.00 28.36 84 GLY A O 1
ATOM 621 N N . ASP A 1 85 ? 35.533 -53.716 -50.184 1.00 31.27 85 ASP A N 1
ATOM 622 C CA . ASP A 1 85 ? 36.979 -53.590 -49.991 1.00 31.27 85 ASP A CA 1
ATOM 623 C C . ASP A 1 85 ? 37.504 -52.696 -51.144 1.00 31.27 85 ASP A C 1
ATOM 625 O O . ASP A 1 85 ? 36.821 -52.523 -52.155 1.00 31.27 85 ASP A O 1
ATOM 629 N N . ASP A 1 86 ? 38.724 -52.199 -50.969 1.00 37.88 86 ASP A N 1
ATOM 630 C CA . ASP A 1 86 ? 39.697 -51.755 -51.976 1.00 37.88 86 ASP A CA 1
ATOM 631 C C . ASP A 1 86 ? 39.552 -50.437 -52.785 1.00 37.88 86 ASP A C 1
ATOM 633 O O . ASP A 1 86 ? 38.573 -50.124 -53.460 1.00 37.88 86 ASP A O 1
ATOM 637 N N . ALA A 1 87 ? 40.657 -49.684 -52.706 1.00 37.06 87 ALA A N 1
ATOM 638 C CA . ALA A 1 87 ? 41.032 -48.405 -53.329 1.00 37.06 87 ALA A CA 1
ATOM 639 C C . ALA A 1 87 ? 41.723 -48.627 -54.713 1.00 37.06 87 ALA A C 1
ATOM 641 O O . ALA A 1 87 ? 41.562 -49.721 -55.256 1.00 37.06 87 ALA A O 1
ATOM 642 N N . PRO A 1 88 ? 42.591 -47.744 -55.287 1.00 48.53 88 PRO A N 1
ATOM 643 C CA . PRO A 1 88 ? 42.873 -46.298 -55.125 1.00 48.53 88 PRO A CA 1
ATOM 644 C C . PRO A 1 88 ? 43.049 -45.520 -56.478 1.00 48.53 88 PRO A C 1
ATOM 646 O O . PRO A 1 88 ? 42.841 -46.069 -57.556 1.00 48.53 88 PRO A O 1
ATOM 649 N N . ASP A 1 89 ? 43.516 -44.261 -56.361 1.00 35.16 89 ASP A N 1
ATOM 650 C CA . ASP A 1 89 ? 44.158 -43.362 -57.358 1.00 35.16 89 ASP A CA 1
ATOM 651 C C . ASP A 1 89 ? 43.248 -42.743 -58.451 1.00 35.16 89 ASP A C 1
ATOM 653 O O . ASP A 1 89 ? 42.342 -43.374 -58.972 1.00 35.16 89 ASP A O 1
ATOM 657 N N . ASP A 1 90 ? 43.353 -41.471 -58.857 1.00 37.69 90 ASP A N 1
ATOM 658 C CA . ASP A 1 90 ? 44.531 -40.617 -59.009 1.00 37.69 90 ASP A CA 1
ATOM 659 C C . ASP A 1 90 ? 44.139 -39.112 -59.042 1.00 37.69 90 ASP A C 1
ATOM 661 O O . ASP A 1 90 ? 43.066 -38.736 -59.513 1.00 37.69 90 ASP A O 1
ATOM 665 N N . ALA A 1 91 ? 45.055 -38.280 -58.535 1.00 35.50 91 ALA A N 1
ATOM 666 C CA . ALA A 1 91 ? 45.379 -36.884 -58.875 1.00 35.50 91 ALA A CA 1
ATOM 667 C C . ALA A 1 91 ? 44.292 -35.829 -59.211 1.00 35.50 91 ALA A C 1
ATOM 669 O O . ALA A 1 91 ? 43.624 -35.863 -60.242 1.00 35.50 91 ALA A O 1
ATOM 670 N N . GLY A 1 92 ? 44.301 -34.714 -58.458 1.00 33.94 92 GLY A N 1
ATOM 671 C CA . GLY A 1 92 ? 43.657 -33.476 -58.917 1.00 33.94 92 GLY A CA 1
ATOM 672 C C . GLY A 1 92 ? 43.673 -32.280 -57.960 1.00 33.94 92 GLY A C 1
ATOM 673 O O . GLY A 1 92 ? 42.655 -31.959 -57.374 1.00 33.94 92 GLY A O 1
ATOM 674 N N . ALA A 1 93 ? 44.821 -31.604 -57.862 1.00 41.16 93 ALA A N 1
ATOM 675 C CA . ALA A 1 93 ? 44.991 -30.149 -57.695 1.00 41.16 93 ALA A CA 1
ATOM 676 C C . ALA A 1 93 ? 44.190 -29.337 -56.633 1.00 41.16 93 ALA A C 1
ATOM 678 O O . ALA A 1 93 ? 43.007 -29.068 -56.772 1.00 41.16 93 ALA A O 1
ATOM 679 N N . ARG A 1 94 ? 44.963 -28.755 -55.696 1.00 43.59 94 ARG A N 1
ATOM 680 C CA . ARG A 1 94 ? 44.987 -27.326 -55.284 1.00 43.59 94 ARG A CA 1
ATOM 681 C C . ARG A 1 94 ? 43.645 -26.588 -55.093 1.00 43.59 94 ARG A C 1
ATOM 683 O O . ARG A 1 94 ? 43.047 -26.157 -56.070 1.00 43.59 94 ARG A O 1
ATOM 690 N N . ALA A 1 95 ? 43.339 -26.211 -53.852 1.00 46.38 95 ALA A N 1
ATOM 691 C CA . ALA A 1 95 ? 43.434 -24.819 -53.378 1.00 46.38 95 ALA A CA 1
ATOM 692 C C . ALA A 1 95 ? 42.874 -24.703 -51.953 1.00 46.38 95 ALA A C 1
ATOM 694 O O . ALA A 1 95 ? 41.752 -25.112 -51.663 1.00 46.38 95 ALA A O 1
ATOM 695 N N . GLU A 1 96 ? 43.698 -24.131 -51.084 1.00 44.16 96 GLU A N 1
ATOM 696 C CA . GLU A 1 96 ? 43.320 -23.541 -49.810 1.00 44.16 96 GLU A CA 1
ATOM 697 C C . GLU A 1 96 ? 42.383 -22.354 -50.072 1.00 44.16 96 GLU A C 1
ATOM 699 O O . GLU A 1 96 ? 42.726 -21.476 -50.858 1.00 44.16 96 GLU A O 1
ATOM 704 N N . ASP A 1 97 ? 41.234 -22.300 -49.400 1.00 45.22 97 ASP A N 1
ATOM 705 C CA . ASP A 1 97 ? 40.699 -21.019 -48.936 1.00 45.22 97 ASP A CA 1
ATOM 706 C C . ASP A 1 97 ? 39.804 -21.250 -47.712 1.00 45.22 97 ASP A C 1
ATOM 708 O O . ASP A 1 97 ? 38.611 -21.564 -47.778 1.00 45.22 97 ASP A O 1
ATOM 712 N N . GLU A 1 98 ? 40.442 -21.137 -46.551 1.00 47.06 98 GLU A N 1
ATOM 713 C CA . GLU A 1 98 ? 39.778 -20.836 -45.298 1.00 47.06 98 GLU A CA 1
ATOM 714 C C . GLU A 1 98 ? 39.146 -19.442 -45.394 1.00 47.06 98 GLU A C 1
ATOM 716 O O . GLU A 1 98 ? 39.830 -18.424 -45.296 1.00 47.06 98 GLU A O 1
ATOM 721 N N . LYS A 1 99 ? 37.813 -19.362 -45.420 1.00 44.97 99 LYS A N 1
ATOM 722 C CA . LYS A 1 99 ? 37.161 -18.234 -44.749 1.00 44.97 99 LYS A CA 1
ATOM 723 C C . LYS A 1 99 ? 35.936 -18.658 -43.964 1.00 44.97 99 LYS A C 1
ATOM 725 O O . LYS A 1 99 ? 34.824 -18.831 -44.453 1.00 44.97 99 LYS A O 1
ATOM 730 N N . GLN A 1 100 ? 36.234 -18.834 -42.688 1.00 49.56 100 GLN A N 1
ATOM 731 C CA . GLN A 1 100 ? 35.357 -19.083 -41.567 1.00 49.56 100 GLN A CA 1
ATOM 732 C C . GLN A 1 100 ? 34.155 -18.129 -41.541 1.00 49.56 100 GLN A C 1
ATOM 734 O O . GLN A 1 100 ? 34.291 -16.907 -41.547 1.00 49.56 100 GLN A O 1
ATOM 739 N N . ARG A 1 101 ? 32.974 -18.744 -41.438 1.00 53.69 101 ARG A N 1
ATOM 740 C CA . ARG A 1 101 ? 31.978 -18.502 -40.384 1.00 53.69 101 ARG A CA 1
ATOM 741 C C . ARG A 1 101 ? 32.055 -17.129 -39.705 1.00 53.69 101 ARG A C 1
ATOM 743 O O . ARG A 1 101 ? 32.708 -17.002 -38.678 1.00 53.69 101 ARG A O 1
ATOM 750 N N . GLN A 1 102 ? 31.252 -16.183 -40.181 1.00 50.97 102 GLN A N 1
ATOM 751 C CA . GLN A 1 102 ? 30.556 -15.223 -39.315 1.00 50.97 102 GLN A CA 1
ATOM 752 C C . GLN A 1 102 ? 29.159 -14.960 -39.889 1.00 50.97 102 GLN A C 1
ATOM 754 O O . GLN A 1 102 ? 28.845 -13.867 -40.343 1.00 50.97 102 GLN A O 1
ATOM 759 N N . GLN A 1 103 ? 28.307 -15.989 -39.877 1.00 47.62 103 GLN A N 1
ATOM 760 C CA . GLN A 1 103 ? 26.881 -15.735 -39.691 1.00 47.62 103 GLN A CA 1
ATOM 761 C C . GLN A 1 103 ? 26.746 -15.415 -38.205 1.00 47.62 103 GLN A C 1
ATOM 763 O O . GLN A 1 103 ? 26.715 -16.312 -37.366 1.00 47.62 103 GLN A O 1
ATOM 768 N N . GLN A 1 104 ? 26.844 -14.127 -37.874 1.00 48.94 104 GLN A N 1
ATOM 769 C CA . GLN A 1 104 ? 26.356 -13.652 -36.594 1.00 48.94 104 GLN A CA 1
ATOM 770 C C . GLN A 1 104 ? 24.863 -13.954 -36.597 1.00 48.94 104 GLN A C 1
ATOM 772 O O . GLN A 1 104 ? 24.102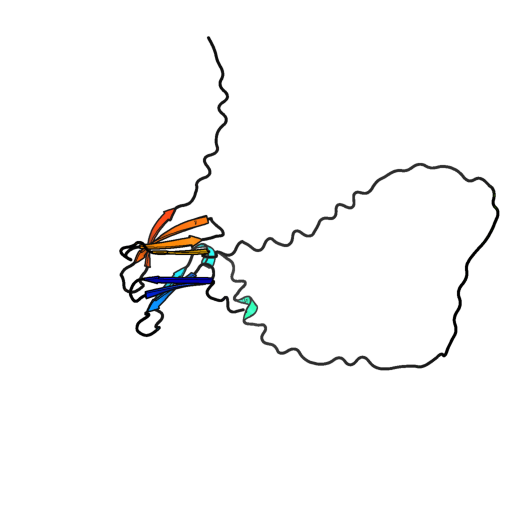 -13.341 -37.342 1.00 48.94 104 GLN A O 1
ATOM 777 N N . ASP A 1 105 ? 24.486 -14.955 -35.807 1.00 48.31 105 ASP A N 1
ATOM 778 C CA . ASP A 1 105 ? 23.143 -15.101 -35.276 1.00 48.31 105 ASP A CA 1
ATOM 779 C C . ASP A 1 105 ? 22.792 -13.783 -34.573 1.00 48.31 105 ASP A C 1
ATOM 781 O O . ASP A 1 105 ? 23.012 -13.607 -33.373 1.00 48.31 105 ASP A O 1
ATOM 785 N N . GLU A 1 106 ? 22.268 -12.820 -35.331 1.00 54.50 106 GLU A N 1
ATOM 786 C CA . GLU A 1 106 ? 21.441 -11.763 -34.779 1.00 54.50 106 GLU A CA 1
ATOM 787 C C . GLU A 1 106 ? 20.179 -12.451 -34.268 1.00 54.50 106 GLU A C 1
ATOM 789 O O . GLU A 1 106 ? 19.149 -12.520 -34.938 1.00 54.50 106 GLU A O 1
ATOM 794 N N . THR A 1 107 ? 20.273 -13.015 -33.061 1.00 59.59 107 THR A N 1
ATOM 795 C CA . THR A 1 107 ? 19.095 -13.341 -32.268 1.00 59.59 107 THR A CA 1
ATOM 796 C C . THR A 1 107 ? 18.194 -12.115 -32.328 1.00 59.59 107 THR A C 1
ATOM 798 O O . THR A 1 107 ? 18.652 -11.040 -31.915 1.00 59.59 107 THR A O 1
ATOM 801 N N . PRO A 1 108 ? 16.955 -12.225 -32.843 1.00 51.59 108 PRO A N 1
ATOM 802 C CA . PRO A 1 108 ? 16.040 -11.104 -32.830 1.00 51.59 108 PRO A CA 1
ATOM 803 C C . PRO A 1 108 ? 15.944 -10.682 -31.375 1.00 51.59 108 PRO A C 1
ATOM 805 O O . PRO A 1 108 ? 15.576 -11.493 -30.520 1.00 51.59 108 PRO A O 1
ATOM 808 N N . GLN A 1 109 ? 16.367 -9.450 -31.079 1.00 57.91 109 GLN A N 1
ATOM 809 C CA . GLN A 1 109 ? 16.143 -8.850 -29.778 1.00 57.91 109 GLN A CA 1
ATOM 810 C C . GLN A 1 109 ? 14.637 -8.921 -29.569 1.00 57.91 109 GLN A C 1
ATOM 812 O O . GLN A 1 109 ? 13.895 -8.109 -30.123 1.00 57.91 109 GLN A O 1
ATOM 817 N N . LEU A 1 110 ? 14.177 -9.945 -28.838 1.00 53.22 110 LEU A N 1
ATOM 818 C CA . LEU A 1 110 ? 12.818 -10.007 -28.338 1.00 53.22 110 LEU A CA 1
ATOM 819 C C . LEU A 1 110 ? 12.623 -8.650 -27.693 1.00 53.22 110 LEU A C 1
ATOM 821 O O . LEU A 1 110 ? 13.332 -8.337 -26.733 1.00 53.22 110 LEU A O 1
ATOM 825 N N . ALA A 1 111 ? 11.754 -7.832 -28.290 1.00 55.00 111 ALA A N 1
ATOM 826 C CA . ALA A 1 111 ? 11.459 -6.503 -27.803 1.00 55.00 111 ALA A CA 1
ATOM 827 C C . ALA A 1 111 ? 11.245 -6.640 -26.299 1.00 55.00 111 ALA A C 1
ATOM 829 O O . ALA A 1 111 ? 10.300 -7.313 -25.875 1.00 55.00 111 ALA A O 1
ATOM 830 N N . ARG A 1 112 ? 12.187 -6.121 -25.497 1.00 57.56 112 ARG A N 1
ATOM 831 C CA . ARG A 1 112 ? 12.071 -6.170 -24.044 1.00 57.56 112 ARG A CA 1
ATOM 832 C C . ARG A 1 112 ? 10.799 -5.408 -23.745 1.00 57.56 112 ARG A C 1
ATOM 834 O O . ARG A 1 112 ? 10.769 -4.186 -23.878 1.00 57.56 112 ARG A O 1
ATOM 841 N N . ALA A 1 113 ? 9.735 -6.146 -23.440 1.00 58.53 113 ALA A N 1
ATOM 842 C CA . ALA A 1 113 ? 8.492 -5.545 -23.019 1.00 58.53 113 ALA A CA 1
ATOM 843 C C . ALA A 1 113 ? 8.852 -4.603 -21.862 1.00 58.53 113 ALA A C 1
ATOM 845 O O . ALA A 1 113 ? 9.581 -5.036 -20.963 1.00 58.53 113 ALA A O 1
ATOM 846 N N . PRO A 1 114 ? 8.440 -3.324 -21.914 1.00 64.56 114 PRO A N 1
ATOM 847 C CA . PRO A 1 114 ? 8.755 -2.390 -20.848 1.00 64.56 114 PRO A CA 1
ATOM 848 C C . PRO A 1 114 ? 8.288 -2.995 -19.527 1.00 64.56 114 PRO A C 1
ATOM 850 O O . PRO A 1 114 ? 7.181 -3.544 -19.454 1.00 64.56 114 PRO A O 1
ATOM 853 N N . ASP A 1 115 ? 9.174 -2.954 -18.531 1.00 79.44 115 ASP A N 1
ATOM 854 C CA . ASP A 1 115 ? 8.915 -3.560 -17.233 1.00 79.44 115 ASP A CA 1
ATOM 855 C C . ASP A 1 115 ? 7.641 -2.938 -16.661 1.00 79.44 115 ASP A C 1
ATOM 857 O O . ASP A 1 115 ? 7.522 -1.715 -16.536 1.00 79.44 115 ASP A O 1
ATOM 861 N N . ARG A 1 116 ? 6.626 -3.773 -16.430 1.00 86.44 116 ARG A N 1
ATOM 862 C CA . ARG A 1 116 ? 5.335 -3.278 -15.963 1.00 86.44 116 ARG A CA 1
ATOM 863 C C . ARG A 1 116 ? 5.456 -3.048 -14.465 1.00 86.44 116 ARG A C 1
ATOM 865 O O . ARG A 1 116 ? 5.904 -3.953 -13.765 1.00 86.44 116 ARG A O 1
ATOM 872 N N . PRO A 1 117 ? 4.981 -1.911 -13.940 1.00 92.88 117 PRO A N 1
ATOM 873 C CA . PRO A 1 117 ? 4.994 -1.694 -12.506 1.00 92.88 117 PRO A CA 1
ATOM 874 C C . PRO A 1 117 ? 4.193 -2.790 -11.801 1.00 92.88 117 PRO A C 1
ATOM 876 O O . PRO A 1 117 ? 3.042 -3.068 -12.153 1.00 92.88 117 PRO A O 1
ATOM 879 N N . VAL A 1 118 ? 4.815 -3.417 -10.805 1.00 95.56 118 VAL A N 1
ATOM 880 C CA . VAL A 1 118 ? 4.220 -4.451 -9.952 1.00 95.56 118 VAL A CA 1
ATOM 881 C C . VAL A 1 118 ? 4.559 -4.133 -8.507 1.00 95.56 118 VAL A C 1
ATOM 883 O O . VAL A 1 118 ? 5.729 -4.014 -8.158 1.00 95.56 118 VAL A O 1
ATOM 886 N N . ILE A 1 119 ? 3.543 -4.036 -7.654 1.00 97.38 119 ILE A N 1
ATOM 887 C CA . ILE A 1 119 ? 3.733 -3.929 -6.209 1.00 97.38 119 ILE A CA 1
ATOM 888 C C . ILE A 1 119 ? 4.025 -5.318 -5.646 1.00 97.38 119 ILE A C 1
ATOM 890 O O . ILE A 1 119 ? 3.193 -6.216 -5.742 1.00 97.38 119 ILE A O 1
ATOM 894 N N . THR A 1 120 ? 5.204 -5.520 -5.070 1.00 97.19 120 THR A N 1
ATOM 895 C CA . THR A 1 120 ? 5.691 -6.826 -4.598 1.00 97.19 120 THR A CA 1
ATOM 896 C C . THR A 1 120 ? 5.464 -7.042 -3.106 1.00 97.19 120 THR A C 1
ATOM 898 O O . THR A 1 120 ? 5.343 -8.193 -2.668 1.00 97.19 120 THR A O 1
ATOM 901 N N . GLN A 1 121 ? 5.359 -5.958 -2.334 1.00 97.94 121 GLN A N 1
ATOM 902 C CA . GLN A 1 121 ? 5.099 -5.973 -0.896 1.00 97.94 121 GLN A CA 1
ATOM 903 C C . GLN A 1 121 ? 4.140 -4.850 -0.504 1.00 97.94 121 GLN A C 1
ATOM 905 O O . GLN A 1 121 ? 4.177 -3.767 -1.087 1.00 97.94 121 GLN A O 1
ATOM 910 N N . VAL A 1 122 ? 3.301 -5.129 0.493 1.00 98.50 122 VAL A N 1
ATOM 911 C CA . VAL A 1 122 ? 2.424 -4.164 1.164 1.00 98.50 122 VAL A CA 1
ATOM 912 C C . VAL A 1 122 ? 2.466 -4.483 2.655 1.00 98.50 122 VAL A C 1
ATOM 914 O O . VAL A 1 122 ? 2.391 -5.655 3.019 1.00 98.50 122 VAL A O 1
ATOM 917 N N . THR A 1 123 ? 2.615 -3.471 3.501 1.00 98.50 123 THR A N 1
ATOM 918 C CA . THR A 1 123 ? 2.549 -3.600 4.964 1.00 98.50 123 THR A CA 1
ATOM 919 C C . THR A 1 123 ? 2.051 -2.294 5.584 1.00 98.50 123 THR A C 1
ATOM 921 O O . THR A 1 123 ? 1.895 -1.296 4.879 1.00 98.50 123 THR A O 1
ATOM 924 N N . SER A 1 124 ? 1.814 -2.277 6.892 1.00 98.25 124 SER A N 1
ATOM 925 C CA . SER A 1 124 ? 1.461 -1.072 7.642 1.00 98.25 124 SER A CA 1
ATOM 926 C C . SER A 1 124 ? 2.346 -0.892 8.868 1.00 98.25 124 SER A C 1
ATOM 928 O O . SER A 1 124 ? 2.948 -1.844 9.368 1.00 98.25 124 SER A O 1
ATOM 930 N N . SER A 1 125 ? 2.410 0.336 9.372 1.00 97.75 125 SER A N 1
ATOM 931 C CA . SER A 1 125 ? 2.949 0.612 10.701 1.00 97.75 125 SER A CA 1
ATOM 932 C C . SER A 1 125 ? 2.105 -0.060 11.791 1.00 97.75 125 SER A C 1
ATOM 934 O O . SER A 1 125 ? 0.950 -0.432 11.567 1.00 97.75 125 SER A O 1
ATOM 936 N N . ALA A 1 126 ? 2.687 -0.220 12.983 1.00 96.62 126 ALA A N 1
ATOM 937 C CA . ALA A 1 126 ? 2.022 -0.866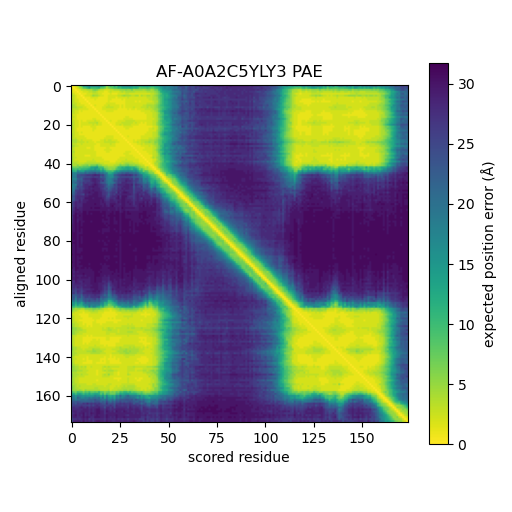 14.119 1.00 96.62 126 ALA A CA 1
ATOM 938 C C . ALA A 1 126 ? 0.776 -0.104 14.605 1.00 96.62 126 ALA A C 1
ATOM 940 O O . ALA A 1 126 ? -0.159 -0.717 15.106 1.00 96.62 126 ALA A O 1
ATOM 941 N N . ASP A 1 127 ? 0.763 1.219 14.433 1.00 96.19 127 ASP A N 1
ATOM 942 C CA . ASP A 1 127 ? -0.379 2.092 14.721 1.00 96.19 127 ASP A CA 1
ATOM 943 C C . ASP A 1 127 ? -1.413 2.139 13.578 1.00 96.19 127 ASP A C 1
ATOM 945 O O . ASP A 1 127 ? -2.476 2.727 13.735 1.00 96.19 127 ASP A O 1
ATOM 949 N N . GLY A 1 128 ? -1.120 1.533 12.421 1.00 96.25 128 GLY A N 1
ATOM 950 C CA . GLY A 1 128 ? -2.010 1.501 11.259 1.00 96.25 128 GLY A CA 1
ATOM 951 C C . GLY A 1 128 ? -2.145 2.820 10.487 1.00 96.25 128 GLY A C 1
ATOM 952 O O . GLY A 1 128 ? -2.825 2.830 9.459 1.00 96.25 128 GLY A O 1
ATOM 953 N N . HIS A 1 129 ? -1.485 3.901 10.920 1.00 96.88 129 HIS A N 1
ATOM 954 C CA . HIS A 1 129 ? -1.554 5.227 10.285 1.00 96.88 129 HIS A CA 1
ATOM 955 C C . HIS A 1 129 ? -0.723 5.347 9.008 1.00 96.88 129 HIS A C 1
ATOM 957 O O . HIS A 1 129 ? -0.903 6.289 8.240 1.00 96.88 129 HIS A O 1
ATOM 963 N N . HIS A 1 130 ? 0.181 4.400 8.761 1.00 98.06 130 HIS A N 1
ATOM 964 C CA . HIS A 1 130 ? 0.993 4.380 7.558 1.00 98.06 130 HIS A CA 1
ATOM 965 C C . HIS A 1 130 ? 0.855 3.056 6.830 1.00 98.06 130 HIS A C 1
ATOM 967 O O . HIS A 1 130 ? 0.925 1.985 7.435 1.00 98.06 130 HIS A O 1
ATOM 973 N N . VAL A 1 131 ? 0.741 3.135 5.508 1.00 98.50 131 VAL A N 1
ATOM 974 C CA . VAL A 1 131 ? 0.819 1.988 4.604 1.00 98.50 131 VAL A CA 1
ATOM 975 C C . VAL A 1 131 ? 2.070 2.138 3.755 1.00 98.50 131 VAL A C 1
ATOM 977 O O . VAL A 1 131 ? 2.346 3.201 3.202 1.00 98.50 131 VAL A O 1
ATOM 980 N N . LEU A 1 132 ? 2.842 1.064 3.658 1.00 98.44 132 LEU A N 1
ATOM 981 C CA . LEU A 1 132 ? 4.042 0.993 2.843 1.00 98.44 132 LEU A CA 1
ATOM 982 C C . LEU A 1 132 ? 3.805 0.016 1.697 1.00 98.44 132 LEU A C 1
ATOM 984 O O . LEU A 1 132 ? 3.299 -1.084 1.916 1.00 98.44 132 LEU A O 1
ATOM 988 N N . ALA A 1 133 ? 4.202 0.400 0.489 1.00 98.31 133 ALA A N 1
ATOM 989 C CA . ALA A 1 133 ? 4.178 -0.469 -0.682 1.00 98.31 133 ALA A CA 1
ATOM 990 C C . ALA A 1 133 ? 5.537 -0.449 -1.382 1.00 98.31 133 ALA A C 1
ATOM 992 O O . ALA A 1 133 ? 6.165 0.601 -1.483 1.00 98.31 133 ALA A O 1
ATOM 993 N N . VAL A 1 134 ? 5.984 -1.595 -1.888 1.00 97.94 134 VAL A N 1
ATOM 994 C CA . VAL A 1 134 ? 7.246 -1.701 -2.635 1.00 97.94 134 VAL A CA 1
ATOM 995 C C . VAL A 1 134 ? 6.943 -2.054 -4.078 1.00 97.94 134 VAL A C 1
ATOM 997 O O . VAL A 1 134 ? 6.285 -3.064 -4.329 1.00 97.94 134 VAL A O 1
ATOM 1000 N N . SER A 1 135 ? 7.415 -1.250 -5.025 1.00 96.19 135 SER A N 1
ATOM 1001 C CA . SER A 1 135 ? 7.373 -1.574 -6.452 1.00 96.19 135 SER A CA 1
ATOM 1002 C C . SER A 1 135 ? 8.623 -2.347 -6.866 1.00 96.19 135 SER A C 1
ATOM 1004 O O . SER A 1 135 ? 9.742 -2.031 -6.474 1.00 96.19 135 SER A O 1
ATOM 1006 N N . GLY A 1 136 ? 8.428 -3.422 -7.627 1.00 93.69 136 GLY A N 1
ATOM 1007 C CA . GLY A 1 136 ? 9.502 -4.333 -8.018 1.00 93.69 136 GLY A CA 1
ATOM 1008 C C . GLY A 1 136 ? 10.384 -3.811 -9.151 1.00 93.69 136 GLY A C 1
ATOM 1009 O O . GLY A 1 136 ? 11.578 -4.096 -9.151 1.00 93.69 136 GLY A O 1
ATOM 1010 N N . HIS A 1 137 ? 9.812 -3.053 -10.092 1.00 92.31 137 HIS A N 1
ATOM 1011 C CA . HIS A 1 137 ? 10.501 -2.621 -11.314 1.00 92.31 137 HIS A CA 1
ATOM 1012 C C . HIS A 1 137 ? 11.499 -1.487 -11.046 1.00 92.31 137 HIS A C 1
ATOM 1014 O O . HIS A 1 137 ? 12.650 -1.554 -11.468 1.00 92.31 137 HIS A O 1
ATOM 1020 N N . ASP A 1 138 ? 11.088 -0.473 -10.286 1.00 91.81 138 ASP A N 1
ATOM 1021 C CA . ASP A 1 138 ? 11.913 0.684 -9.918 1.00 91.81 138 ASP A CA 1
ATOM 1022 C C . ASP A 1 138 ? 12.518 0.569 -8.507 1.00 91.81 138 ASP A C 1
ATOM 1024 O O . ASP A 1 138 ? 13.292 1.430 -8.094 1.00 91.81 138 ASP A O 1
ATOM 1028 N N . LYS A 1 139 ? 12.190 -0.510 -7.778 1.00 92.94 139 LYS A N 1
ATOM 1029 C CA . LYS A 1 139 ? 12.671 -0.805 -6.417 1.00 92.94 139 LYS A CA 1
ATOM 1030 C C . LYS A 1 139 ? 12.348 0.309 -5.415 1.00 92.94 139 LYS A C 1
ATOM 1032 O O . LYS A 1 139 ? 13.062 0.497 -4.428 1.00 92.94 139 LYS A O 1
ATOM 1037 N N . THR A 1 140 ? 11.268 1.045 -5.659 1.00 96.19 140 THR A N 1
ATOM 1038 C CA . THR A 1 140 ? 10.839 2.153 -4.813 1.00 96.19 140 THR A CA 1
ATOM 1039 C C . THR A 1 140 ? 9.990 1.667 -3.638 1.00 96.19 140 THR A C 1
ATOM 1041 O O . THR A 1 140 ? 9.061 0.874 -3.800 1.00 96.19 140 THR A O 1
ATOM 1044 N N . ILE A 1 141 ? 10.245 2.223 -2.452 1.00 97.88 141 ILE A N 1
ATOM 1045 C CA . ILE A 1 141 ? 9.352 2.160 -1.292 1.00 97.88 141 ILE A CA 1
ATOM 1046 C C . ILE A 1 141 ? 8.466 3.407 -1.288 1.00 97.88 141 ILE A C 1
ATOM 1048 O O . ILE A 1 141 ? 8.946 4.538 -1.175 1.00 97.88 141 ILE A O 1
ATOM 1052 N N . TRP A 1 142 ? 7.163 3.190 -1.373 1.00 98.25 142 TRP A N 1
ATOM 1053 C CA . TRP A 1 142 ? 6.119 4.199 -1.278 1.00 98.25 142 TRP A CA 1
ATOM 1054 C C . TRP A 1 142 ? 5.567 4.215 0.138 1.00 98.25 142 TRP A C 1
ATOM 1056 O O . TRP A 1 142 ? 5.208 3.163 0.667 1.00 98.25 142 TRP A O 1
ATOM 1066 N N . VAL A 1 143 ? 5.486 5.398 0.740 1.00 98.31 143 VAL A N 1
ATOM 1067 C CA . VAL A 1 143 ? 4.901 5.587 2.069 1.00 98.31 143 VAL A CA 1
ATOM 1068 C C . VAL A 1 143 ? 3.659 6.450 1.931 1.00 98.31 143 VAL A C 1
ATOM 1070 O O . VAL A 1 143 ? 3.716 7.568 1.406 1.00 98.31 143 VAL A O 1
ATOM 1073 N N . PHE A 1 144 ? 2.549 5.918 2.418 1.00 98.62 144 PHE A N 1
ATOM 1074 C CA . PHE A 1 144 ? 1.254 6.568 2.438 1.00 98.62 144 PHE A CA 1
ATOM 1075 C C . PHE A 1 144 ? 0.828 6.810 3.878 1.00 98.62 144 PHE A C 1
ATOM 1077 O O . PHE A 1 144 ? 0.984 5.930 4.721 1.00 98.62 144 PHE A O 1
ATOM 1084 N N . GLU A 1 145 ? 0.267 7.981 4.132 1.00 98.25 145 GLU A N 1
ATOM 1085 C CA . GLU A 1 145 ? -0.598 8.209 5.279 1.00 98.25 145 GLU A CA 1
ATOM 1086 C C . GLU A 1 145 ? -1.959 7.558 5.001 1.00 98.25 145 GLU A C 1
ATOM 1088 O O . GLU A 1 145 ? -2.479 7.628 3.880 1.00 98.25 145 GLU A O 1
ATOM 1093 N N . HIS A 1 146 ? -2.491 6.884 6.015 1.00 96.69 146 HIS A N 1
ATOM 1094 C CA . HIS A 1 146 ? -3.755 6.166 5.998 1.00 96.69 146 HIS A CA 1
ATOM 1095 C C . HIS A 1 146 ? -4.708 6.784 7.023 1.00 96.69 146 HIS A C 1
ATOM 1097 O O . HIS A 1 146 ? -4.395 6.880 8.209 1.00 96.69 146 HIS A O 1
ATOM 1103 N N . ASP A 1 147 ? -5.890 7.170 6.552 1.00 96.62 147 ASP A N 1
ATOM 1104 C CA . ASP A 1 147 ? -6.924 7.853 7.339 1.00 96.62 147 ASP A CA 1
ATOM 1105 C C . ASP A 1 147 ? -7.748 6.925 8.254 1.00 96.62 147 ASP A C 1
ATOM 1107 O O . ASP A 1 147 ? -8.653 7.388 8.943 1.00 96.62 147 ASP A O 1
ATOM 1111 N N . GLY A 1 148 ? -7.464 5.617 8.259 1.00 95.31 148 GLY A N 1
ATOM 1112 C CA . GLY A 1 148 ? -8.238 4.600 8.982 1.00 95.31 148 GLY A CA 1
ATOM 1113 C C . GLY A 1 148 ? -9.494 4.121 8.244 1.00 95.31 148 GLY A C 1
ATOM 1114 O O . GLY A 1 148 ? -10.076 3.108 8.624 1.00 95.31 148 GLY A O 1
ATOM 1115 N N . HIS A 1 149 ? -9.881 4.797 7.164 1.00 96.00 149 HIS A N 1
ATOM 1116 C CA . HIS A 1 149 ? -11.048 4.499 6.337 1.00 96.00 149 HIS A CA 1
ATOM 1117 C C . HIS A 1 149 ? -10.656 4.075 4.918 1.00 96.00 149 HIS A C 1
ATOM 1119 O O . HIS A 1 149 ? -11.501 4.072 4.031 1.00 96.00 149 HIS A O 1
ATOM 1125 N N . GLY A 1 150 ? -9.391 3.712 4.689 1.00 95.44 150 GLY A N 1
ATOM 1126 C CA . GLY A 1 150 ? -8.872 3.223 3.413 1.00 95.44 150 GLY A CA 1
ATOM 1127 C C . GLY A 1 150 ? -8.520 4.308 2.395 1.00 95.44 150 GLY A C 1
ATOM 1128 O O . GLY A 1 150 ? -8.190 3.976 1.247 1.00 95.44 150 GLY A O 1
ATOM 1129 N N . GLY A 1 151 ? -8.555 5.581 2.784 1.00 97.12 151 GLY A N 1
ATOM 1130 C CA . GLY A 1 151 ? -7.944 6.673 2.040 1.00 97.12 151 GLY A CA 1
ATOM 1131 C C . GLY A 1 151 ? -6.422 6.622 2.157 1.00 97.12 151 GLY A C 1
ATOM 1132 O O . GLY A 1 151 ? -5.871 6.333 3.218 1.00 97.12 151 GLY A O 1
ATOM 1133 N N . LEU A 1 152 ? -5.733 6.877 1.043 1.00 98.06 152 LEU A N 1
ATOM 1134 C CA . LEU A 1 152 ? -4.273 6.876 0.976 1.00 98.06 152 LEU A CA 1
ATOM 1135 C C . LEU A 1 152 ? -3.767 8.214 0.439 1.00 98.06 152 LEU A C 1
ATOM 1137 O O . LEU A 1 152 ? -4.070 8.586 -0.697 1.00 98.06 152 LEU A O 1
ATOM 1141 N N . ALA A 1 153 ? -2.930 8.894 1.219 1.00 98.06 153 ALA A N 1
ATOM 1142 C CA . ALA A 1 153 ? -2.201 10.082 0.791 1.00 98.06 153 ALA A CA 1
ATOM 1143 C C . ALA A 1 153 ? -0.703 9.769 0.731 1.00 98.06 153 ALA A C 1
ATOM 1145 O O . ALA A 1 153 ? -0.098 9.386 1.726 1.00 98.06 153 ALA A O 1
ATOM 1146 N N . LYS A 1 154 ? -0.071 9.903 -0.442 1.00 97.75 154 LYS A N 1
ATOM 1147 C CA . LYS A 1 154 ? 1.378 9.663 -0.570 1.00 97.75 154 LYS A CA 1
ATOM 1148 C C . LYS A 1 154 ? 2.147 10.749 0.185 1.00 97.75 154 LYS A C 1
ATOM 1150 O O . LYS A 1 154 ? 2.089 11.907 -0.219 1.00 97.75 154 LYS A O 1
ATOM 1155 N N . ILE A 1 155 ? 2.942 10.359 1.181 1.00 98.06 155 ILE A N 1
ATOM 1156 C CA . ILE A 1 155 ? 3.765 11.287 1.975 1.00 98.06 155 ILE A CA 1
ATOM 1157 C C . ILE A 1 155 ? 5.262 11.172 1.686 1.00 98.06 155 ILE A C 1
ATOM 1159 O O . ILE A 1 155 ? 6.007 12.132 1.866 1.00 98.06 155 ILE A O 1
ATOM 1163 N N . SER A 1 156 ? 5.738 10.010 1.232 1.00 97.50 156 SER A N 1
ATOM 1164 C CA . SER A 1 156 ? 7.159 9.828 0.943 1.00 97.50 156 SER A CA 1
ATOM 1165 C C . SER A 1 156 ? 7.412 8.755 -0.107 1.00 97.50 156 SER A C 1
ATOM 1167 O O . SER A 1 156 ? 6.589 7.871 -0.346 1.00 97.50 156 SER A O 1
ATOM 1169 N N . GLN A 1 157 ? 8.585 8.849 -0.721 1.00 96.56 157 GLN A N 1
ATOM 1170 C CA . GLN A 1 157 ? 9.119 7.890 -1.672 1.00 96.56 157 GLN A CA 1
ATOM 1171 C C . GLN A 1 157 ? 10.606 7.702 -1.361 1.00 96.56 157 GLN A C 1
ATOM 1173 O O . GLN A 1 157 ? 11.332 8.687 -1.201 1.00 96.56 157 GLN A O 1
ATOM 1178 N N . ARG A 1 158 ? 11.061 6.454 -1.240 1.00 95.56 158 ARG A N 1
ATOM 1179 C CA . ARG A 1 158 ? 12.464 6.105 -0.981 1.00 95.56 158 ARG A CA 1
ATOM 1180 C C . ARG A 1 158 ? 12.950 5.137 -2.049 1.00 95.56 158 ARG A C 1
ATOM 1182 O O . ARG A 1 158 ? 12.255 4.181 -2.371 1.00 95.56 158 ARG A O 1
ATOM 1189 N N . TYR A 1 159 ? 14.145 5.374 -2.561 1.00 92.88 159 TYR A N 1
ATOM 1190 C CA . TYR A 1 159 ? 14.849 4.495 -3.486 1.00 92.88 159 TYR A CA 1
ATOM 1191 C C . TYR A 1 159 ? 16.330 4.503 -3.115 1.00 92.88 159 TYR A C 1
ATOM 1193 O O . TYR A 1 159 ? 16.819 5.449 -2.491 1.00 92.88 159 TYR A O 1
ATOM 1201 N N . GLU A 1 160 ? 17.040 3.439 -3.467 1.00 83.38 160 GLU A N 1
ATOM 1202 C CA . GLU A 1 160 ? 18.484 3.391 -3.286 1.00 83.38 160 GLU A CA 1
ATOM 1203 C C . GLU A 1 160 ? 19.153 4.177 -4.416 1.00 83.38 160 GLU A C 1
ATOM 1205 O O . GLU A 1 160 ? 19.112 3.789 -5.583 1.00 83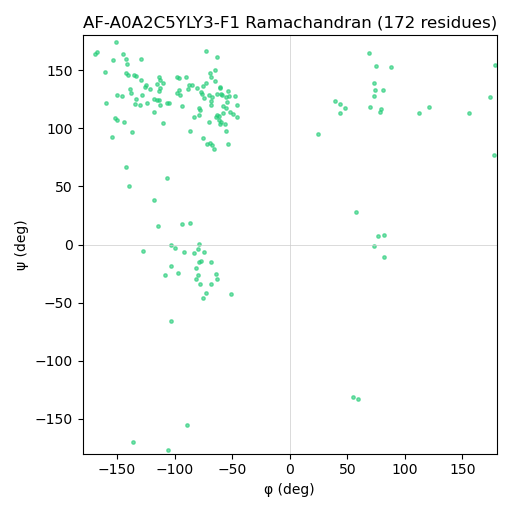.38 160 GLU A O 1
ATOM 1210 N N . THR A 1 161 ? 19.758 5.314 -4.081 1.00 75.75 161 THR A N 1
ATOM 1211 C CA . THR A 1 161 ? 20.643 6.014 -5.011 1.00 75.75 161 THR A CA 1
ATOM 1212 C C . THR A 1 161 ? 21.975 5.280 -4.998 1.00 75.75 161 THR A C 1
ATOM 1214 O O . THR A 1 161 ? 22.644 5.260 -3.967 1.00 75.75 161 THR A O 1
ATOM 1217 N N . ALA A 1 162 ? 22.374 4.678 -6.120 1.00 68.31 162 ALA A N 1
ATOM 1218 C CA . ALA A 1 162 ? 23.695 4.075 -6.233 1.00 68.31 162 ALA A CA 1
ATOM 1219 C C . ALA A 1 162 ? 24.762 5.158 -6.001 1.00 68.31 162 ALA A C 1
ATOM 1221 O O . ALA A 1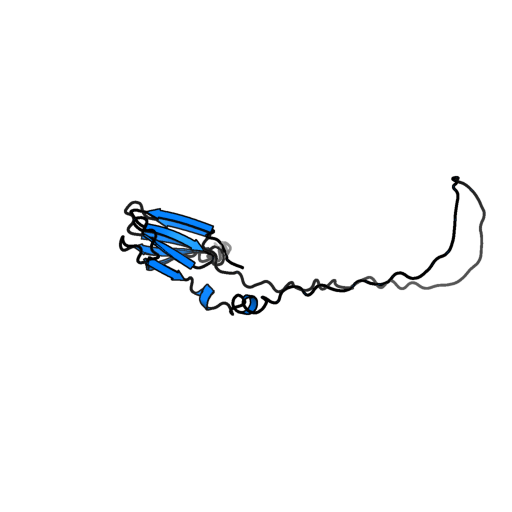 162 ? 24.994 6.017 -6.853 1.00 68.31 162 ALA A O 1
ATOM 1222 N N . THR A 1 163 ? 25.403 5.145 -4.834 1.00 62.12 163 THR A N 1
ATOM 1223 C CA . THR A 1 163 ? 26.605 5.935 -4.590 1.00 62.12 163 THR A CA 1
ATOM 1224 C C . THR A 1 163 ? 27.720 5.312 -5.413 1.00 62.12 163 THR A C 1
ATOM 1226 O O . THR A 1 163 ? 28.230 4.240 -5.090 1.00 62.12 163 THR A O 1
ATOM 1229 N N . ALA A 1 164 ? 28.083 5.974 -6.514 1.00 62.19 164 ALA A N 1
ATOM 1230 C CA . ALA A 1 164 ? 29.281 5.636 -7.265 1.00 62.19 164 ALA A CA 1
ATOM 1231 C C . ALA A 1 164 ? 30.466 5.718 -6.297 1.00 62.19 164 ALA A C 1
ATOM 1233 O O . ALA A 1 164 ? 30.889 6.803 -5.898 1.00 62.19 164 ALA A O 1
ATOM 1234 N N . THR A 1 165 ? 30.956 4.563 -5.853 1.00 57.53 165 THR A N 1
ATOM 1235 C CA . THR A 1 165 ? 32.123 4.458 -4.986 1.00 57.53 165 THR A CA 1
ATOM 1236 C C . THR A 1 165 ? 33.331 4.807 -5.847 1.00 57.53 165 THR A C 1
ATOM 1238 O O . THR A 1 165 ? 33.943 3.960 -6.496 1.00 57.53 165 THR A O 1
ATOM 1241 N N . GLY A 1 166 ? 33.611 6.108 -5.928 1.00 54.22 166 GLY A N 1
ATOM 1242 C CA . GLY A 1 166 ? 34.811 6.650 -6.536 1.00 54.22 166 GLY A CA 1
ATOM 1243 C C . GLY A 1 166 ? 36.019 6.071 -5.818 1.00 54.22 166 GLY A C 1
ATOM 1244 O O . GLY A 1 166 ? 36.244 6.318 -4.637 1.00 54.22 166 GLY A O 1
ATOM 1245 N N . THR A 1 167 ? 36.773 5.257 -6.546 1.00 59.19 167 THR A N 1
ATOM 1246 C CA . THR A 1 167 ? 38.092 4.789 -6.141 1.00 59.19 167 THR A CA 1
ATOM 1247 C C . THR A 1 167 ? 39.037 5.987 -6.180 1.00 59.19 167 THR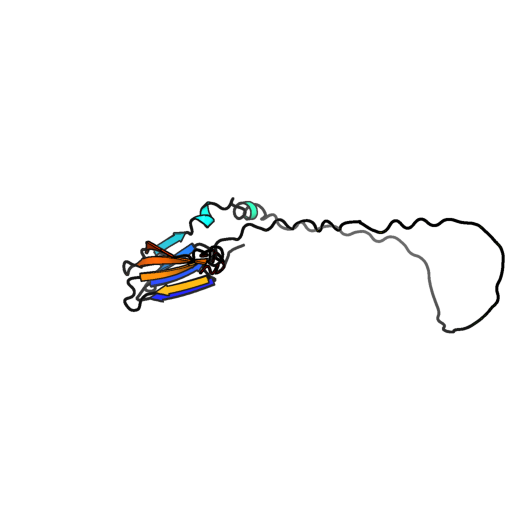 A C 1
ATOM 1249 O O . THR A 1 167 ? 39.674 6.229 -7.202 1.00 59.19 167 THR A O 1
ATOM 1252 N N . GLU A 1 168 ? 39.129 6.765 -5.100 1.00 54.91 168 GLU A N 1
ATOM 1253 C CA . GLU A 1 168 ? 40.221 7.729 -4.966 1.00 54.91 168 GLU A CA 1
ATOM 1254 C C . GLU A 1 168 ? 41.421 7.024 -4.334 1.00 54.91 168 GLU A C 1
ATOM 1256 O O . GLU A 1 168 ? 41.509 6.735 -3.140 1.00 54.91 168 GLU A O 1
ATOM 1261 N N . ARG A 1 169 ? 42.303 6.632 -5.249 1.00 51.69 1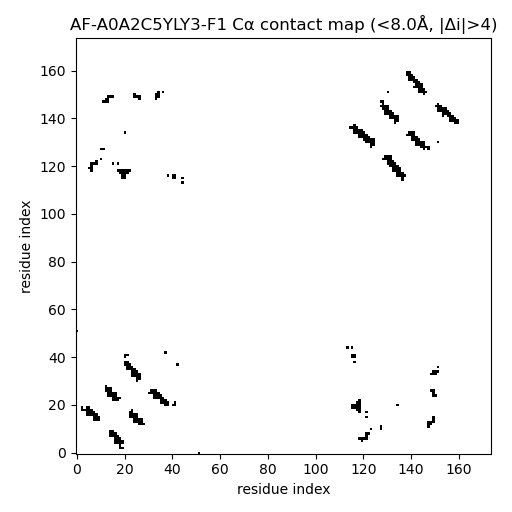69 ARG A N 1
ATOM 1262 C CA . ARG A 1 169 ? 43.582 5.972 -5.044 1.00 51.69 169 ARG A CA 1
ATOM 1263 C C . ARG A 1 169 ? 44.423 6.807 -4.078 1.00 51.69 169 ARG A C 1
ATOM 1265 O O . ARG A 1 169 ? 44.739 7.955 -4.368 1.00 51.69 169 ARG A O 1
ATOM 1272 N N . ALA A 1 170 ? 44.834 6.197 -2.970 1.00 60.28 170 ALA A N 1
ATOM 1273 C CA . ALA A 1 170 ? 45.869 6.738 -2.105 1.00 60.28 170 ALA A CA 1
ATOM 1274 C C . ALA A 1 170 ? 47.116 7.086 -2.936 1.00 60.28 170 ALA A C 1
ATOM 1276 O O . ALA A 1 170 ? 47.779 6.195 -3.472 1.00 60.28 170 ALA A O 1
ATOM 1277 N N . VAL A 1 171 ? 47.448 8.373 -3.018 1.00 53.78 171 VAL A N 1
ATOM 1278 C CA . VAL A 1 171 ? 48.779 8.829 -3.417 1.00 53.78 171 VAL A CA 1
ATOM 1279 C C . VAL A 1 171 ? 49.431 9.425 -2.180 1.00 53.78 171 VAL A C 1
ATOM 1281 O O . VAL A 1 171 ? 49.082 10.503 -1.711 1.00 53.78 171 VAL A O 1
ATOM 1284 N N . ARG A 1 172 ? 50.367 8.652 -1.627 1.00 57.16 172 ARG A N 1
ATOM 1285 C CA . ARG A 1 172 ? 51.384 9.123 -0.687 1.00 57.16 172 ARG A CA 1
ATOM 1286 C C . ARG A 1 172 ? 52.249 10.195 -1.367 1.00 57.16 172 ARG A C 1
ATOM 1288 O O . ARG A 1 172 ? 52.763 9.935 -2.450 1.00 57.16 172 ARG A O 1
ATOM 1295 N N . SER A 1 173 ? 52.526 11.296 -0.676 1.00 53.59 173 SER A N 1
ATOM 1296 C CA . SER A 1 173 ? 53.830 11.982 -0.715 1.00 53.59 173 SER A CA 1
ATOM 1297 C C . SER A 1 173 ? 54.018 12.699 0.627 1.00 53.59 173 SER A C 1
ATOM 1299 O O . SER A 1 173 ? 53.153 13.487 0.997 1.00 53.59 173 SER A O 1
ATOM 1301 N N . CYS A 1 174 ? 54.925 12.195 1.467 1.00 52.22 174 CYS A N 1
ATOM 1302 C CA . CYS A 1 174 ? 56.253 12.761 1.763 1.00 52.22 174 CYS A CA 1
ATOM 1303 C C . CYS A 1 174 ? 56.184 13.850 2.834 1.00 52.22 174 CYS A C 1
ATOM 1305 O O . CYS A 1 174 ? 55.716 14.960 2.515 1.00 52.22 174 CYS A O 1
#

pLDDT: mean 71.7, std 25.63, range [28.36, 98.69]

Secondary structure (DSSP, 8-state):
--PPP-EEEEETTEEEEEETTEEEEEETTT--EEEEEE-HHHHHS--SSGGGSS---------PPPP---------------------------------------------PPPPP-EEEEEE-TTSSEEEEEETTT-PEEEEEE-SSS-EEEEEEE----------------

Foldseek 3Di:
DDFDFPDWEDDQQWIWTWGFQKIWIAGNVPRHTDDIDGDPVQVVDDPPVVVVVPPPDDDDDDDDDDDDDDDDDYDDDDDDDDDYDDDDDDDDDDDDDDDDDDPPPPPPPPPPRPDTWGFNDWYADPVRQWIWTATDNQRKIWIWGDPSRRDTDTDDIDDDDPDPPPPPDDDDDD